Protein AF-A0A9W6WZL7-F1 (afdb_monomer)

Solvent-accessible surface area (backbone atoms only — not comparable to full-atom values): 8034 Å² total; per-residue (Å²): 129,72,62,63,59,56,49,44,52,50,50,48,60,62,75,31,76,84,60,50,79,84,74,52,77,65,63,68,63,52,53,52,48,52,53,48,37,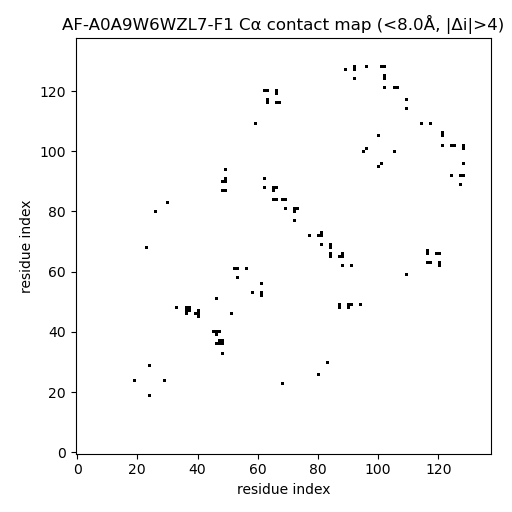54,57,44,22,78,76,40,80,87,46,44,68,54,61,62,47,48,74,79,37,57,66,67,59,47,47,35,64,46,46,51,48,55,64,57,41,66,74,65,73,44,65,68,58,47,55,53,41,56,51,52,48,54,50,48,49,47,52,41,48,78,73,64,57,45,65,70,59,50,51,54,62,46,61,75,66,75,51,84,59,48,59,58,46,54,52,56,44,44,54,51,51,52,61,53,52,64,65,72,74,116

pLDDT: mean 73.62, std 18.09, range [37.16, 96.5]

Radius of gyration: 15.79 Å; Cα contacts (8 Å, |Δi|>4): 66; chains: 1; bounding box: 36×43×39 Å

Structure (mmCIF, N/CA/C/O backbone):
data_AF-A0A9W6WZL7-F1
#
_entry.id   AF-A0A9W6WZL7-F1
#
loop_
_atom_site.group_PDB
_atom_site.id
_atom_site.type_symbol
_atom_site.label_atom_id
_atom_site.label_alt_id
_atom_site.label_comp_id
_atom_site.label_asym_id
_atom_site.label_entity_id
_atom_site.label_seq_id
_atom_site.pdbx_PDB_ins_code
_atom_site.Cartn_x
_atom_site.Cartn_y
_atom_site.Cartn_z
_atom_site.occupancy
_atom_site.B_iso_or_equiv
_atom_site.auth_seq_id
_atom_site.auth_comp_id
_atom_site.auth_asym_id
_atom_site.auth_atom_id
_atom_site.pdbx_PDB_model_num
ATOM 1 N N . MET A 1 1 ? -12.208 25.949 -11.627 1.00 38.72 1 MET A N 1
ATOM 2 C CA . MET A 1 1 ? -10.898 26.148 -10.957 1.00 38.72 1 MET A CA 1
ATOM 3 C C . MET A 1 1 ? -10.218 24.844 -10.502 1.00 38.72 1 MET A C 1
ATOM 5 O O . MET A 1 1 ? -9.005 24.849 -10.378 1.00 38.72 1 MET A O 1
ATOM 9 N N . PHE A 1 2 ? -10.941 23.725 -10.314 1.00 41.56 2 PHE A N 1
ATOM 10 C CA . PHE A 1 2 ? -10.378 22.428 -9.873 1.00 41.56 2 PHE A CA 1
ATOM 11 C C . PHE A 1 2 ? -9.701 21.577 -10.973 1.00 41.56 2 PHE A C 1
ATOM 13 O O . PHE A 1 2 ? -8.896 20.709 -10.652 1.00 41.56 2 PHE A O 1
ATOM 20 N N . SER A 1 3 ? -9.988 21.850 -12.254 1.00 46.31 3 SER A N 1
ATOM 21 C CA . SER A 1 3 ? -9.436 21.110 -13.407 1.00 46.31 3 SER A CA 1
ATOM 22 C C . SER A 1 3 ? -7.921 21.257 -13.512 1.00 46.31 3 SER A C 1
ATOM 24 O O . SER A 1 3 ? -7.210 20.272 -13.619 1.00 46.31 3 SER A O 1
ATOM 26 N N . ASN A 1 4 ? -7.400 22.477 -13.363 1.00 42.81 4 ASN A N 1
ATOM 27 C CA . ASN A 1 4 ? -6.011 22.779 -13.712 1.00 42.81 4 ASN A CA 1
ATOM 28 C C . ASN A 1 4 ? -4.974 22.108 -12.797 1.00 42.81 4 ASN A C 1
ATOM 30 O O . ASN A 1 4 ? -3.860 21.862 -13.239 1.00 42.81 4 ASN A O 1
ATOM 34 N N . PHE A 1 5 ? -5.311 21.800 -11.538 1.00 44.53 5 PHE A N 1
ATOM 35 C CA . PHE A 1 5 ? -4.383 21.141 -10.609 1.00 44.53 5 PHE A CA 1
ATOM 36 C C . PHE A 1 5 ? -4.354 19.624 -10.810 1.00 44.53 5 PHE A C 1
ATOM 38 O O . PHE A 1 5 ? -3.275 19.043 -10.881 1.00 44.53 5 PHE A O 1
ATOM 45 N N . LEU A 1 6 ? -5.520 18.990 -10.970 1.00 48.06 6 LEU A N 1
ATOM 46 C CA . LEU A 1 6 ? -5.591 17.569 -11.308 1.00 48.06 6 LEU A CA 1
ATOM 47 C C . LEU A 1 6 ? -5.076 17.314 -12.724 1.00 48.06 6 LEU A C 1
ATOM 49 O O . LEU A 1 6 ? -4.352 16.350 -12.904 1.00 48.06 6 LEU A O 1
ATOM 53 N N . ASP A 1 7 ? -5.343 18.200 -13.687 1.00 50.22 7 ASP A N 1
ATOM 54 C CA . ASP A 1 7 ? -4.749 18.156 -15.029 1.00 50.22 7 ASP A CA 1
ATOM 55 C C . ASP A 1 7 ? -3.249 18.443 -15.004 1.00 50.22 7 ASP A C 1
ATOM 57 O O . ASP A 1 7 ? -2.526 17.877 -15.816 1.00 50.22 7 ASP A O 1
ATOM 61 N N . SER A 1 8 ? -2.754 19.262 -14.068 1.00 48.00 8 SER A N 1
ATOM 62 C CA . SER A 1 8 ? -1.315 19.435 -13.848 1.00 48.00 8 SER A CA 1
ATOM 63 C C . SER A 1 8 ? -0.700 18.151 -13.299 1.00 48.00 8 SER A C 1
ATOM 65 O O . SER A 1 8 ? 0.253 17.658 -13.886 1.00 48.00 8 SER A O 1
ATOM 67 N N . ILE A 1 9 ? -1.298 17.514 -12.283 1.00 50.09 9 ILE A N 1
ATOM 68 C CA . ILE A 1 9 ? -0.859 16.194 -11.799 1.00 50.09 9 ILE A CA 1
ATOM 69 C C . ILE A 1 9 ? -0.968 15.145 -12.907 1.00 50.09 9 ILE A C 1
ATOM 71 O O . ILE A 1 9 ? -0.057 14.344 -13.060 1.00 50.09 9 ILE A O 1
ATOM 75 N N . ARG A 1 10 ? -2.025 15.153 -13.722 1.00 52.56 10 ARG A N 1
ATOM 76 C CA . ARG A 1 10 ? -2.227 14.207 -14.826 1.00 52.56 10 ARG A CA 1
ATOM 77 C C . ARG A 1 10 ? -1.225 14.419 -15.956 1.00 52.56 10 ARG A C 1
ATOM 79 O O . ARG A 1 10 ? -0.663 13.447 -16.442 1.00 52.56 10 ARG A O 1
ATOM 86 N N . ARG A 1 11 ? -0.960 15.668 -16.356 1.00 50.88 11 ARG A N 1
ATOM 87 C CA . ARG A 1 11 ? 0.074 16.030 -17.344 1.00 50.88 11 ARG A CA 1
ATOM 88 C C . ARG A 1 11 ? 1.466 15.691 -16.842 1.00 50.88 11 ARG A C 1
ATOM 90 O O . ARG A 1 11 ? 2.233 15.114 -17.594 1.00 50.88 11 ARG A O 1
ATOM 97 N N . VAL A 1 12 ? 1.745 15.986 -15.575 1.00 46.50 12 VAL A N 1
ATOM 98 C CA . VAL A 1 12 ? 2.989 15.627 -14.895 1.00 46.50 12 VAL A CA 1
ATOM 99 C C . VAL A 1 12 ? 3.117 14.098 -14.892 1.00 46.50 12 VAL A C 1
ATOM 101 O O . VAL A 1 12 ? 3.973 13.568 -15.573 1.00 46.50 12 VAL A O 1
ATOM 104 N N . THR A 1 13 ? 2.206 13.345 -14.283 1.00 45.59 13 THR A N 1
ATOM 105 C CA . THR A 1 13 ? 2.240 11.863 -14.254 1.00 45.59 13 THR A CA 1
ATOM 106 C C . THR A 1 13 ? 2.294 11.178 -15.629 1.00 45.59 13 THR A C 1
ATOM 108 O O . THR A 1 13 ? 2.876 10.101 -15.735 1.00 45.59 13 THR A O 1
ATOM 111 N N . SER A 1 14 ? 1.744 11.781 -16.690 1.00 44.00 14 SER A N 1
ATOM 112 C CA . SER A 1 14 ? 1.795 11.226 -18.054 1.00 44.00 14 SER A CA 1
ATOM 113 C C . SER A 1 14 ? 3.060 11.597 -18.831 1.00 44.00 14 SER A C 1
ATOM 115 O O . SER A 1 14 ? 3.618 10.717 -19.485 1.00 44.00 14 SER A O 1
ATOM 117 N N . SER A 1 15 ? 3.577 12.830 -18.730 1.00 39.72 15 SER A N 1
ATOM 118 C CA . SER A 1 15 ? 4.880 13.188 -19.323 1.00 39.72 15 SER A CA 1
ATOM 119 C C . SER A 1 15 ? 6.046 12.543 -18.584 1.00 39.72 15 SER A C 1
ATOM 121 O O . SER A 1 15 ? 7.158 12.468 -19.093 1.00 39.72 15 SER A O 1
ATOM 123 N N . LEU A 1 16 ? 5.787 12.073 -17.370 1.00 40.84 16 LEU A N 1
ATOM 124 C CA . LEU A 1 16 ? 6.818 11.672 -16.442 1.00 40.84 16 LEU A CA 1
ATOM 125 C C . LEU A 1 16 ? 6.841 10.200 -16.179 1.00 40.84 16 LEU A C 1
ATOM 127 O O . LEU A 1 16 ? 7.526 9.879 -15.230 1.00 40.84 16 LEU A O 1
ATOM 131 N N . LYS A 1 17 ? 6.178 9.385 -17.021 1.00 49.41 17 LYS A N 1
ATOM 132 C CA . LYS A 1 17 ? 6.203 7.911 -17.107 1.00 49.41 17 LYS A CA 1
ATOM 133 C C . LYS A 1 17 ? 7.534 7.321 -17.632 1.00 49.41 17 LYS A C 1
ATOM 135 O O . LYS A 1 17 ? 7.676 6.105 -17.587 1.00 49.41 17 LYS A O 1
ATOM 140 N N . GLY A 1 18 ? 8.522 8.177 -17.990 1.00 42.31 18 GLY A N 1
ATOM 141 C CA . GLY A 1 18 ? 9.984 7.875 -18.000 1.00 42.31 18 GLY A CA 1
ATOM 142 C C . GLY A 1 18 ? 10.903 8.367 -16.825 1.00 42.31 18 GLY A C 1
ATOM 143 O O . GLY A 1 18 ? 11.891 7.703 -16.531 1.00 42.31 18 GLY A O 1
ATOM 144 N N . GLU A 1 19 ? 10.604 9.464 -16.101 1.00 37.16 19 GLU A N 1
ATOM 145 C CA . GLU A 1 19 ? 11.602 10.151 -15.248 1.00 37.16 19 GLU A CA 1
ATOM 146 C C . GLU A 1 19 ? 11.338 10.227 -13.716 1.00 37.16 19 GLU A C 1
ATOM 148 O O . GLU A 1 19 ? 12.267 10.546 -12.970 1.00 37.16 19 GLU A O 1
ATOM 153 N N . TRP A 1 20 ? 10.120 9.966 -13.200 1.00 43.25 20 TRP A N 1
ATOM 154 C CA . TRP A 1 20 ? 9.755 10.331 -11.803 1.00 43.25 20 TRP A CA 1
ATOM 155 C C . TRP A 1 20 ? 9.779 9.197 -10.759 1.00 43.25 20 TRP A C 1
ATO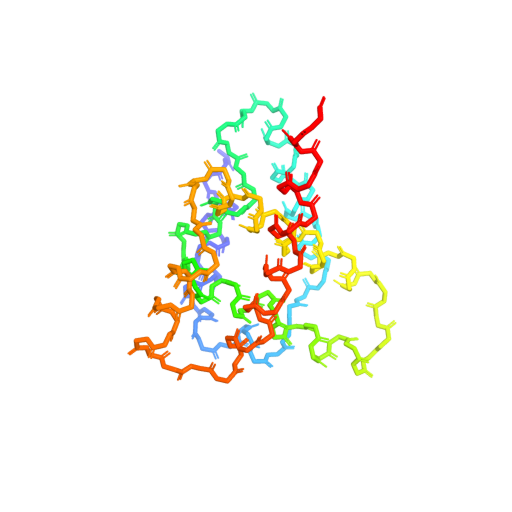M 157 O O . TRP A 1 20 ? 9.899 9.501 -9.573 1.00 43.25 20 TRP A O 1
ATOM 167 N N . TRP A 1 21 ? 9.749 7.910 -11.133 1.00 45.88 21 TRP A N 1
ATOM 168 C CA . TRP A 1 21 ? 10.015 6.797 -10.180 1.00 45.88 21 TRP A CA 1
ATOM 169 C C . TRP A 1 21 ? 11.505 6.497 -10.035 1.00 45.88 21 TRP A C 1
ATOM 171 O O . TRP A 1 21 ? 11.921 5.991 -8.994 1.00 45.88 21 TRP A O 1
ATOM 181 N N . GLU A 1 22 ? 12.330 6.822 -11.034 1.00 42.25 22 GLU A N 1
ATOM 182 C CA . GLU A 1 22 ? 13.767 6.542 -10.963 1.00 42.25 22 GLU A CA 1
ATOM 183 C C . GLU A 1 22 ? 14.484 7.446 -9.955 1.00 42.25 22 GLU A C 1
ATOM 185 O O . GLU A 1 22 ? 15.340 6.964 -9.207 1.00 42.25 22 GLU A O 1
ATOM 190 N N . ARG A 1 23 ? 14.080 8.725 -9.879 1.00 46.44 23 ARG A N 1
ATOM 191 C CA . ARG A 1 23 ? 14.706 9.759 -9.033 1.00 46.44 23 ARG A CA 1
ATOM 192 C C . ARG A 1 23 ? 14.202 9.821 -7.586 1.00 46.44 23 ARG A C 1
ATOM 194 O O . ARG A 1 23 ? 14.781 10.551 -6.790 1.00 46.44 23 ARG A O 1
ATOM 201 N N . GLY A 1 24 ? 13.188 9.033 -7.229 1.00 49.62 24 GLY A N 1
ATOM 202 C CA . GLY A 1 24 ? 12.614 9.030 -5.883 1.00 49.62 24 GLY A CA 1
ATOM 203 C C . GLY A 1 24 ? 11.580 10.140 -5.678 1.00 49.62 24 GLY A C 1
ATOM 204 O O . GLY A 1 24 ? 11.735 11.272 -6.129 1.00 49.62 24 GLY A O 1
ATOM 205 N N . PHE A 1 25 ? 10.480 9.781 -5.016 1.00 54.97 25 PHE A N 1
ATOM 206 C CA . PHE A 1 25 ? 9.335 10.652 -4.758 1.00 54.97 25 PHE A CA 1
ATOM 207 C C . PHE A 1 25 ? 9.752 11.985 -4.102 1.00 54.97 25 PHE A C 1
ATOM 209 O O . PHE A 1 25 ? 10.331 11.957 -3.016 1.00 54.97 25 PHE A O 1
ATOM 216 N N . PRO A 1 26 ? 9.404 13.162 -4.661 1.00 51.66 26 PRO A N 1
ATOM 217 C CA . PRO A 1 26 ? 9.584 14.426 -3.956 1.00 51.66 26 PRO A CA 1
ATOM 218 C C . PRO A 1 26 ? 8.596 14.515 -2.782 1.00 51.66 26 PRO A C 1
ATOM 220 O O . PRO A 1 26 ? 7.381 14.680 -2.935 1.00 51.66 26 PRO A O 1
ATOM 223 N N . THR A 1 27 ? 9.153 14.403 -1.583 1.00 60.00 27 THR A N 1
ATOM 224 C CA . THR A 1 27 ? 8.474 14.245 -0.291 1.00 60.00 27 THR A CA 1
ATOM 225 C C . THR A 1 27 ? 7.484 15.365 0.089 1.00 60.00 27 THR A C 1
ATOM 227 O O . THR A 1 27 ? 6.435 15.039 0.664 1.00 60.00 27 THR A O 1
ATOM 230 N N . PRO A 1 28 ? 7.674 16.657 -0.270 1.00 61.94 28 PRO A N 1
ATOM 231 C CA . PRO A 1 28 ? 6.744 17.718 0.141 1.00 61.94 28 PRO A CA 1
ATOM 232 C C . PRO A 1 28 ? 5.447 17.750 -0.680 1.00 61.94 28 PRO A C 1
ATOM 234 O O . PRO A 1 28 ? 4.362 17.981 -0.137 1.00 61.94 28 PRO A O 1
ATOM 237 N N . ALA A 1 29 ? 5.540 17.489 -1.988 1.00 63.16 29 ALA A N 1
ATOM 238 C CA . ALA A 1 29 ? 4.385 17.482 -2.883 1.00 63.16 29 ALA A CA 1
ATOM 239 C C . ALA A 1 29 ? 3.455 16.303 -2.565 1.00 63.16 29 ALA A C 1
ATOM 241 O O . ALA A 1 29 ? 2.242 16.486 -2.445 1.00 63.16 29 ALA A O 1
ATOM 242 N N . LEU A 1 30 ? 4.035 15.120 -2.329 1.00 65.56 30 LEU A N 1
ATOM 243 C CA . LEU A 1 30 ? 3.292 13.928 -1.925 1.00 65.56 30 LEU A CA 1
ATOM 244 C C . LEU A 1 30 ? 2.580 14.137 -0.584 1.00 65.56 30 LEU A C 1
ATOM 246 O O . LEU A 1 30 ? 1.386 13.871 -0.471 1.00 65.56 30 LEU A O 1
ATOM 250 N N . THR A 1 31 ? 3.281 14.677 0.415 1.00 67.81 31 THR A N 1
ATOM 251 C CA . THR A 1 31 ? 2.695 14.959 1.736 1.00 67.81 31 THR A CA 1
ATOM 252 C C . THR A 1 31 ? 1.525 15.939 1.633 1.00 67.81 31 THR A C 1
ATOM 254 O O . THR A 1 31 ? 0.470 15.734 2.241 1.00 67.81 31 THR A O 1
ATOM 257 N N . THR A 1 32 ? 1.675 16.983 0.816 1.00 71.38 32 THR A N 1
ATOM 258 C CA . THR A 1 32 ? 0.613 17.967 0.563 1.00 71.38 32 THR A CA 1
ATOM 259 C C . THR A 1 32 ? -0.594 17.324 -0.119 1.00 71.38 32 THR A C 1
ATOM 261 O O . THR A 1 32 ? -1.732 17.546 0.302 1.00 71.38 32 THR A O 1
ATOM 264 N N . TRP A 1 33 ? -0.365 16.481 -1.126 1.00 71.06 33 TRP A N 1
ATOM 265 C CA . TRP A 1 33 ? -1.425 15.761 -1.826 1.00 71.06 33 TRP A CA 1
ATOM 266 C C . TRP A 1 33 ? -2.153 14.758 -0.913 1.00 71.06 33 TRP A C 1
ATOM 268 O O . TRP A 1 33 ? -3.382 14.761 -0.875 1.00 71.06 33 TRP A O 1
ATOM 278 N N . ILE A 1 34 ? -1.438 13.990 -0.082 1.00 71.00 34 ILE A N 1
ATOM 279 C CA . ILE A 1 34 ? -2.052 13.092 0.916 1.00 71.00 34 ILE A CA 1
ATOM 280 C C . ILE A 1 34 ? -2.904 13.888 1.905 1.00 71.00 34 ILE A C 1
ATOM 282 O O . ILE A 1 34 ? -4.027 13.484 2.214 1.00 71.00 34 ILE A O 1
ATOM 286 N N . SER A 1 35 ? -2.407 15.030 2.388 1.00 74.81 35 SER A N 1
ATOM 287 C CA . SER A 1 35 ? -3.166 15.926 3.271 1.00 74.81 35 SER A CA 1
ATOM 288 C C . SER A 1 35 ? -4.449 16.422 2.599 1.00 74.81 35 SER A C 1
ATOM 290 O O . SER A 1 35 ? -5.517 1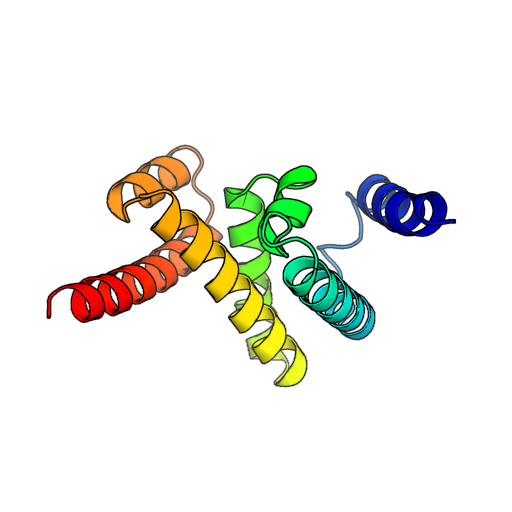6.422 3.216 1.00 74.81 35 SER A O 1
ATOM 292 N N . TYR A 1 36 ? -4.375 16.780 1.315 1.00 73.69 36 TYR A N 1
ATOM 293 C CA . TYR A 1 36 ? -5.538 17.166 0.522 1.00 73.69 36 TYR A CA 1
ATOM 294 C C . TYR A 1 36 ? -6.551 16.024 0.381 1.00 73.69 36 TYR A C 1
ATOM 296 O O . TYR A 1 36 ? -7.710 16.204 0.756 1.00 73.69 36 TYR A O 1
ATOM 304 N N . VAL A 1 37 ? -6.137 14.843 -0.086 1.00 67.12 37 VAL A N 1
ATOM 305 C CA . VAL A 1 37 ? -7.060 13.714 -0.283 1.00 67.12 37 VAL A CA 1
ATOM 306 C C . VAL A 1 37 ? -7.620 13.215 1.052 1.00 67.12 37 VAL A C 1
ATOM 308 O O . VAL A 1 37 ? -8.789 12.857 1.132 1.00 67.12 37 VAL A O 1
ATOM 311 N N . THR A 1 38 ? -6.857 13.298 2.144 1.00 74.19 38 THR A N 1
ATOM 312 C CA . THR A 1 38 ? -7.365 13.010 3.498 1.00 74.19 38 THR A CA 1
ATOM 313 C C . THR A 1 38 ? -8.468 13.987 3.906 1.00 74.19 38 THR A C 1
ATOM 315 O O . THR A 1 38 ? -9.475 13.582 4.486 1.00 74.19 38 THR A O 1
ATOM 318 N N . LYS A 1 39 ? -8.314 15.283 3.602 1.00 76.94 39 LYS A N 1
ATOM 319 C CA . LYS A 1 39 ? -9.375 16.280 3.823 1.00 76.94 39 LYS A CA 1
ATOM 320 C C . LYS A 1 39 ? -10.582 16.035 2.916 1.00 76.94 39 LYS A C 1
ATOM 322 O O . LYS A 1 39 ? -11.702 16.282 3.352 1.00 76.94 39 LYS A O 1
ATOM 327 N N . LEU A 1 40 ? -10.360 15.571 1.688 1.00 72.94 40 LEU A N 1
ATOM 328 C CA . LEU A 1 40 ? -11.423 15.249 0.741 1.00 72.94 40 LEU A CA 1
ATOM 329 C C . LEU A 1 40 ? -12.222 14.020 1.187 1.00 72.94 40 LEU A C 1
ATOM 331 O O . LEU A 1 40 ? -13.442 14.095 1.206 1.00 72.94 40 LEU A O 1
ATOM 335 N N . ASN A 1 41 ? -11.557 12.963 1.658 1.00 75.31 41 ASN A N 1
ATOM 336 C CA . ASN A 1 41 ? -12.193 11.759 2.206 1.00 75.31 41 ASN A CA 1
ATOM 337 C C . ASN A 1 41 ? -13.157 12.099 3.361 1.00 75.31 41 ASN A C 1
ATOM 339 O O . ASN A 1 41 ? -14.287 11.629 3.405 1.00 75.31 41 ASN A O 1
ATOM 343 N N . LYS A 1 42 ? -12.775 13.031 4.249 1.00 77.62 42 LYS A N 1
ATOM 344 C CA . LYS A 1 42 ? -13.673 13.518 5.318 1.00 77.62 42 LYS A CA 1
ATOM 345 C C . LYS A 1 42 ? -14.971 14.151 4.799 1.00 77.62 42 LYS A C 1
ATOM 347 O O . LYS A 1 42 ? -15.934 14.232 5.553 1.00 77.62 42 LYS A O 1
ATOM 352 N N . LYS A 1 43 ? -14.976 14.663 3.566 1.00 77.00 43 LYS A N 1
ATOM 353 C CA . LYS A 1 43 ? -16.144 15.281 2.923 1.00 77.00 43 LYS A CA 1
ATOM 354 C C . LYS A 1 43 ? -16.910 14.297 2.042 1.00 77.00 43 LYS A C 1
ATOM 356 O O . LYS A 1 43 ? -18.129 14.378 1.980 1.00 77.00 43 LYS A O 1
ATOM 361 N N . ASP A 1 44 ? -16.198 13.400 1.370 1.00 73.50 44 ASP A N 1
ATOM 362 C CA . ASP A 1 44 ? -16.757 12.325 0.559 1.00 73.50 44 ASP A CA 1
ATOM 363 C C . ASP A 1 44 ? -16.042 11.007 0.901 1.00 73.50 44 ASP A C 1
ATOM 365 O O . ASP A 1 44 ? -14.945 10.758 0.390 1.00 73.50 44 ASP A O 1
ATOM 369 N N . PRO A 1 45 ? -16.657 10.150 1.737 1.00 74.19 45 PRO A N 1
ATOM 370 C CA . PRO A 1 45 ? -16.060 8.887 2.172 1.00 74.19 45 PRO A CA 1
ATOM 371 C C . PRO A 1 45 ? -15.731 7.914 1.034 1.00 74.19 45 PRO A C 1
ATOM 373 O O . PRO A 1 45 ? -14.998 6.950 1.241 1.00 74.19 45 PRO A O 1
ATOM 376 N N . ARG A 1 46 ? -16.272 8.143 -0.171 1.00 71.25 46 ARG A N 1
ATOM 377 C CA . ARG A 1 46 ? -16.012 7.313 -1.356 1.00 71.25 46 ARG A CA 1
ATOM 378 C C . ARG A 1 46 ? -14.639 7.585 -1.967 1.00 71.25 46 ARG A C 1
ATOM 380 O O . ARG A 1 46 ? -14.153 6.768 -2.743 1.00 71.25 46 ARG A O 1
ATOM 387 N N . VAL A 1 47 ? -14.019 8.722 -1.647 1.00 70.12 47 VAL A N 1
ATOM 388 C CA . VAL A 1 47 ? -12.715 9.110 -2.189 1.00 70.12 47 VAL A CA 1
ATOM 389 C C . VAL A 1 47 ? -11.622 8.733 -1.199 1.00 70.12 47 VAL A C 1
ATOM 391 O O . VAL A 1 47 ? -11.487 9.338 -0.135 1.00 70.12 47 VAL A O 1
ATOM 394 N N . THR A 1 48 ? -10.792 7.758 -1.563 1.00 81.69 48 THR A N 1
ATOM 395 C CA . THR A 1 48 ? -9.612 7.378 -0.780 1.00 81.69 48 THR A CA 1
ATOM 396 C C . THR A 1 48 ? -8.324 7.753 -1.505 1.00 81.69 48 THR A C 1
ATOM 398 O O . THR A 1 48 ? -8.277 7.873 -2.727 1.00 81.69 48 THR A O 1
ATOM 401 N N . VAL A 1 49 ? -7.249 7.931 -0.733 1.00 81.31 49 VAL A N 1
ATOM 402 C CA . VAL A 1 49 ? -5.903 8.187 -1.272 1.00 81.31 49 VAL A CA 1
ATOM 403 C C . VAL A 1 49 ? -5.503 7.087 -2.257 1.00 81.31 49 VAL A C 1
ATOM 405 O O . VAL A 1 49 ? -4.989 7.382 -3.328 1.00 81.31 49 VAL A O 1
ATOM 408 N N . ILE A 1 50 ? -5.785 5.831 -1.913 1.00 85.31 50 ILE A N 1
ATOM 409 C CA . ILE A 1 50 ? -5.431 4.676 -2.735 1.00 85.31 50 ILE A CA 1
ATOM 410 C C . ILE A 1 50 ? -6.305 4.588 -3.979 1.00 85.31 50 ILE A C 1
ATOM 412 O O . ILE A 1 50 ? -5.761 4.492 -5.071 1.00 85.31 50 ILE A O 1
ATOM 416 N N . SER A 1 51 ? -7.627 4.727 -3.848 1.00 83.12 51 SER A N 1
ATOM 417 C CA . SER A 1 51 ? -8.528 4.658 -5.003 1.00 83.12 51 SER A CA 1
ATOM 418 C C . SER A 1 51 ? -8.186 5.704 -6.063 1.00 83.12 51 SER A C 1
ATOM 420 O O . SER A 1 51 ? -8.264 5.411 -7.247 1.00 83.12 51 SER A O 1
ATOM 422 N N . GLU A 1 52 ? -7.760 6.911 -5.673 1.00 81.19 52 GLU A N 1
ATOM 423 C CA . GLU A 1 52 ? -7.327 7.935 -6.635 1.00 81.19 52 GLU A CA 1
ATOM 424 C C . GLU A 1 52 ? -5.998 7.593 -7.329 1.00 81.19 52 GLU A C 1
ATOM 426 O O . GLU A 1 52 ? -5.832 7.903 -8.509 1.00 81.19 52 GLU A O 1
ATOM 431 N N . LEU A 1 53 ? -5.065 6.923 -6.642 1.00 79.00 53 LEU A N 1
ATOM 432 C CA . LEU A 1 53 ? -3.818 6.436 -7.252 1.00 79.00 53 LEU A CA 1
ATOM 433 C C . LEU A 1 53 ? -4.076 5.248 -8.184 1.00 79.00 53 LEU A C 1
ATOM 435 O O . LEU A 1 53 ? -3.491 5.172 -9.264 1.00 79.00 53 LEU A O 1
ATOM 439 N N . GLU A 1 54 ? -4.999 4.362 -7.820 1.00 84.06 54 GLU A N 1
ATOM 440 C CA . GLU A 1 54 ? -5.372 3.202 -8.634 1.00 84.06 54 GLU A CA 1
ATOM 441 C C . GLU A 1 54 ? -6.101 3.584 -9.934 1.00 84.06 54 GLU A C 1
ATOM 443 O O . GLU A 1 54 ? -6.153 2.806 -10.884 1.00 84.06 54 GLU A O 1
ATOM 448 N N . ARG A 1 55 ? -6.608 4.822 -10.046 1.00 81.06 55 ARG A N 1
ATOM 449 C CA . ARG A 1 55 ? -7.135 5.355 -11.318 1.00 81.06 55 ARG A CA 1
ATOM 450 C C . ARG A 1 55 ? -6.058 5.590 -12.374 1.00 81.06 55 ARG A C 1
ATOM 452 O O . ARG A 1 55 ? -6.402 5.787 -13.541 1.00 81.06 55 ARG A O 1
ATOM 459 N N . ILE A 1 56 ? -4.791 5.672 -11.972 1.00 74.06 56 ILE A N 1
ATOM 460 C CA . ILE A 1 56 ? -3.671 6.031 -12.854 1.00 74.06 56 ILE A CA 1
ATOM 461 C C . ILE A 1 56 ? -2.564 4.971 -12.896 1.00 74.06 56 ILE A C 1
ATOM 463 O O . ILE A 1 56 ? -1.799 4.945 -13.860 1.00 74.06 56 ILE A O 1
ATOM 467 N N . ILE A 1 57 ? -2.485 4.094 -11.895 1.00 77.88 57 ILE A N 1
ATOM 468 C CA . ILE A 1 57 ? -1.529 2.986 -11.795 1.00 77.88 57 ILE A CA 1
ATOM 469 C C . ILE A 1 57 ? -2.289 1.714 -11.397 1.00 77.88 57 ILE A C 1
ATOM 471 O O . ILE A 1 57 ? -3.210 1.775 -10.596 1.00 77.88 57 ILE A O 1
ATOM 475 N N . ASP A 1 58 ? -1.895 0.557 -11.936 1.00 88.44 58 ASP A N 1
ATOM 476 C CA . ASP A 1 58 ? -2.456 -0.733 -11.514 1.00 88.44 58 ASP A CA 1
ATOM 477 C C . ASP A 1 58 ? -2.210 -0.994 -10.018 1.00 88.44 58 ASP A C 1
ATOM 479 O O . ASP A 1 58 ? -1.123 -0.731 -9.517 1.00 88.44 58 ASP A O 1
ATOM 483 N N . SER A 1 59 ? -3.189 -1.567 -9.316 1.00 90.31 59 SER A N 1
ATOM 484 C CA . SER A 1 59 ? -3.130 -1.827 -7.869 1.00 90.31 59 SER A CA 1
ATOM 485 C C . SER A 1 59 ? -1.878 -2.602 -7.420 1.00 90.31 59 SER A C 1
ATOM 487 O O . SER A 1 59 ? -1.272 -2.274 -6.396 1.00 90.31 59 SER A O 1
ATOM 489 N N . LEU A 1 60 ? -1.439 -3.610 -8.188 1.00 91.00 60 LEU A N 1
ATOM 490 C CA . LEU A 1 60 ? -0.243 -4.388 -7.846 1.00 91.00 60 LEU A CA 1
ATOM 491 C C . LEU A 1 60 ? 1.024 -3.568 -8.079 1.00 91.00 60 LEU A C 1
ATOM 493 O O . LEU A 1 60 ? 1.922 -3.575 -7.238 1.00 91.00 60 LEU A O 1
ATOM 497 N N . GLU A 1 61 ? 1.082 -2.817 -9.179 1.00 86.06 61 GLU A N 1
ATOM 498 C CA . GLU A 1 61 ? 2.207 -1.914 -9.424 1.00 86.06 61 GLU A CA 1
ATOM 499 C C . GLU A 1 61 ? 2.257 -0.785 -8.392 1.00 86.06 61 GLU A C 1
ATOM 501 O O . GLU A 1 61 ? 3.335 -0.473 -7.899 1.00 86.06 61 GLU A O 1
ATOM 506 N N . LEU A 1 62 ? 1.116 -0.235 -7.971 1.00 85.00 62 LEU A N 1
ATOM 507 C CA . LEU A 1 62 ? 1.051 0.745 -6.891 1.00 85.00 62 LEU A CA 1
ATOM 508 C C . LEU A 1 62 ? 1.649 0.171 -5.606 1.00 85.00 62 LEU A C 1
ATOM 510 O O . LEU A 1 62 ? 2.496 0.807 -4.985 1.00 85.00 62 LEU A O 1
ATOM 514 N N . ALA A 1 63 ? 1.276 -1.052 -5.233 1.00 89.25 63 ALA A N 1
ATOM 515 C CA . ALA A 1 63 ? 1.813 -1.692 -4.041 1.00 89.25 63 ALA A CA 1
ATOM 516 C C . ALA A 1 63 ? 3.322 -1.965 -4.137 1.00 89.25 63 ALA A C 1
ATOM 518 O O . ALA A 1 63 ? 4.048 -1.722 -3.170 1.00 89.25 63 ALA A O 1
ATOM 519 N N . ARG A 1 64 ? 3.825 -2.380 -5.307 1.00 85.62 64 ARG A N 1
ATOM 520 C CA . ARG A 1 64 ? 5.271 -2.504 -5.568 1.00 85.62 64 ARG A CA 1
ATOM 521 C C . ARG A 1 64 ? 5.979 -1.161 -5.441 1.00 85.62 64 ARG A C 1
ATOM 523 O O . ARG A 1 64 ? 7.060 -1.091 -4.863 1.00 85.62 64 ARG A O 1
ATOM 530 N N . GLN A 1 65 ? 5.366 -0.097 -5.950 1.00 76.81 65 GLN A N 1
ATOM 531 C CA . GLN A 1 65 ? 5.889 1.268 -5.906 1.00 76.81 65 GLN A CA 1
ATOM 532 C C . GLN A 1 65 ? 5.751 1.923 -4.531 1.00 76.81 65 GLN A C 1
ATOM 534 O O . GLN A 1 65 ? 6.459 2.883 -4.270 1.00 76.81 65 GLN A O 1
ATOM 539 N N . ILE A 1 66 ? 4.884 1.429 -3.644 1.00 78.00 66 ILE A N 1
ATOM 540 C CA . ILE A 1 66 ? 4.837 1.824 -2.228 1.00 78.00 66 ILE A CA 1
ATOM 541 C C . ILE A 1 66 ? 5.869 1.017 -1.424 1.00 78.00 66 ILE A C 1
ATOM 543 O O . ILE A 1 66 ? 6.552 1.573 -0.565 1.00 78.00 66 ILE A O 1
ATOM 547 N N . GLY A 1 67 ? 6.048 -0.271 -1.738 1.00 68.62 67 GLY A N 1
ATOM 548 C CA . GLY A 1 67 ? 7.022 -1.148 -1.081 1.00 68.62 67 GLY A CA 1
ATOM 549 C C . GLY A 1 67 ? 8.484 -0.853 -1.448 1.00 68.62 67 GLY A C 1
ATOM 550 O O . GLY A 1 67 ? 9.358 -0.901 -0.584 1.00 68.62 67 GLY A O 1
ATOM 551 N N . ALA A 1 68 ? 8.775 -0.496 -2.703 1.00 64.50 68 ALA A N 1
ATOM 552 C CA . ALA A 1 68 ? 10.131 -0.192 -3.180 1.00 64.50 68 ALA A CA 1
ATOM 553 C C . ALA A 1 68 ? 10.785 1.047 -2.515 1.00 64.50 68 ALA A C 1
ATOM 555 O O . ALA A 1 68 ? 11.970 0.974 -2.170 1.00 64.50 68 ALA A O 1
ATOM 556 N N . PRO A 1 69 ? 10.063 2.154 -2.237 1.00 59.66 69 PRO A N 1
ATOM 557 C CA . PRO A 1 69 ? 10.542 3.257 -1.416 1.00 59.66 69 PRO A CA 1
ATOM 558 C C . PRO A 1 69 ? 11.021 2.836 -0.033 1.00 59.66 69 PRO A C 1
ATOM 560 O O . PRO A 1 69 ? 11.927 3.482 0.470 1.00 59.66 69 PRO A O 1
ATOM 563 N N . MET A 1 70 ? 10.501 1.762 0.581 1.00 53.88 70 MET A N 1
ATOM 564 C CA . MET A 1 70 ? 11.007 1.306 1.885 1.00 53.88 70 MET A CA 1
ATOM 565 C C . MET A 1 70 ? 12.453 0.813 1.808 1.00 53.88 70 MET A C 1
ATOM 567 O O . MET A 1 70 ? 13.181 0.977 2.780 1.00 53.88 70 MET A O 1
ATOM 571 N N . VAL A 1 71 ? 12.897 0.259 0.675 1.00 49.75 71 VAL A N 1
ATOM 572 C CA . VAL A 1 71 ? 14.295 -0.173 0.506 1.00 49.75 71 VAL A CA 1
ATOM 573 C C . VAL A 1 71 ? 15.217 1.036 0.337 1.00 49.75 71 VAL A C 1
ATOM 575 O O . VAL A 1 71 ? 16.275 1.080 0.952 1.00 49.75 71 VAL A O 1
ATOM 578 N N . ARG A 1 72 ? 14.805 2.058 -0.428 1.00 51.19 72 ARG A N 1
ATOM 579 C CA . ARG A 1 72 ? 15.596 3.290 -0.623 1.00 51.19 72 ARG A CA 1
ATOM 580 C C . ARG A 1 72 ? 15.540 4.247 0.578 1.00 51.19 72 ARG A C 1
ATOM 582 O O . ARG A 1 72 ? 16.573 4.734 1.009 1.00 51.19 72 ARG A O 1
ATOM 589 N N . ALA A 1 73 ? 14.376 4.467 1.183 1.00 53.34 73 ALA A N 1
ATOM 590 C CA . ALA A 1 73 ? 14.222 5.324 2.362 1.00 53.34 73 ALA A CA 1
ATOM 591 C C . ALA A 1 73 ? 14.854 4.716 3.629 1.00 53.34 73 ALA A C 1
ATOM 593 O O . ALA A 1 73 ? 15.305 5.460 4.500 1.00 53.34 73 ALA A O 1
ATOM 594 N N . ALA A 1 74 ? 14.935 3.380 3.737 1.00 45.84 74 ALA A N 1
ATOM 595 C CA . ALA A 1 74 ? 15.701 2.722 4.800 1.00 45.84 74 ALA A CA 1
ATOM 596 C C . ALA A 1 74 ? 17.215 2.961 4.680 1.00 45.84 74 ALA A C 1
ATOM 598 O O . ALA A 1 74 ? 17.905 2.911 5.698 1.00 45.84 74 ALA A O 1
ATOM 599 N N . LEU A 1 75 ? 17.720 3.258 3.478 1.00 50.38 75 LEU A N 1
ATOM 600 C CA . LEU A 1 75 ? 19.127 3.602 3.267 1.00 50.38 75 LEU A CA 1
ATOM 601 C C . LEU A 1 75 ? 19.443 5.050 3.696 1.00 50.38 75 LEU A C 1
ATOM 603 O O . LEU A 1 75 ? 20.548 5.290 4.173 1.00 50.38 75 LEU A O 1
ATOM 607 N N . ASP A 1 76 ? 18.467 5.971 3.666 1.00 55.44 76 ASP A N 1
ATOM 608 C CA . ASP A 1 76 ? 18.701 7.415 3.889 1.00 55.44 76 ASP A CA 1
ATOM 609 C C . ASP A 1 76 ? 18.176 8.000 5.222 1.00 55.44 76 ASP A C 1
ATOM 611 O O . ASP A 1 76 ? 18.201 9.213 5.423 1.00 55.44 76 ASP A O 1
ATOM 615 N N . LYS A 1 77 ? 17.729 7.181 6.186 1.00 57.91 77 LYS A N 1
ATOM 616 C CA . LYS A 1 77 ? 17.252 7.627 7.527 1.00 57.91 77 LYS A CA 1
ATOM 617 C C . LYS A 1 77 ? 16.142 8.707 7.520 1.00 57.91 77 LYS A C 1
ATOM 619 O O . LYS A 1 77 ? 15.856 9.291 8.569 1.00 57.91 77 LYS A O 1
ATOM 624 N N . ASP A 1 78 ? 15.466 8.956 6.398 1.00 67.50 78 ASP A N 1
ATOM 625 C CA . ASP A 1 78 ? 14.386 9.946 6.318 1.00 67.50 78 ASP A CA 1
ATOM 626 C C . ASP A 1 78 ? 13.098 9.430 6.986 1.00 67.50 78 ASP A C 1
ATOM 628 O O . ASP A 1 78 ? 12.279 8.697 6.420 1.00 67.50 78 ASP A O 1
ATOM 632 N N . THR A 1 79 ? 12.912 9.851 8.235 1.00 69.25 79 THR A N 1
ATOM 633 C CA . THR A 1 79 ? 11.763 9.471 9.065 1.00 69.25 79 THR A CA 1
ATOM 634 C C . THR A 1 79 ? 10.427 10.041 8.580 1.00 69.25 79 THR A C 1
ATOM 636 O O . THR A 1 79 ? 9.382 9.451 8.871 1.00 69.25 79 THR A O 1
ATOM 639 N N . GLY A 1 80 ? 10.428 11.162 7.851 1.00 68.31 80 GLY A N 1
ATOM 640 C CA . GLY A 1 80 ? 9.211 11.775 7.316 1.00 68.31 80 GLY A CA 1
ATOM 641 C C . GLY A 1 80 ? 8.656 10.955 6.159 1.00 68.31 80 GLY A C 1
ATOM 642 O O . GLY A 1 80 ? 7.482 10.574 6.163 1.00 68.31 80 GLY A O 1
ATOM 643 N N . THR A 1 81 ? 9.537 10.594 5.228 1.00 67.69 81 THR A N 1
ATOM 644 C CA . THR A 1 81 ? 9.208 9.728 4.089 1.00 67.69 81 THR A CA 1
ATOM 645 C C . THR A 1 81 ? 8.729 8.363 4.537 1.00 67.69 81 THR A C 1
ATOM 647 O O . THR A 1 81 ? 7.695 7.894 4.062 1.00 67.69 81 THR A O 1
ATOM 650 N N . LYS A 1 82 ? 9.413 7.759 5.515 1.00 73.31 82 LYS A N 1
ATOM 651 C CA . LYS A 1 82 ? 9.003 6.467 6.071 1.00 73.31 82 LYS A CA 1
ATOM 652 C C . LYS A 1 82 ? 7.558 6.491 6.578 1.00 73.31 82 LYS A C 1
ATOM 654 O O . LYS A 1 82 ? 6.765 5.648 6.185 1.00 73.31 82 LYS A O 1
ATOM 659 N N . LYS A 1 83 ? 7.181 7.498 7.375 1.00 74.81 83 LYS A N 1
ATOM 660 C CA . LYS A 1 83 ? 5.811 7.620 7.912 1.00 74.81 83 LYS A CA 1
ATOM 661 C C . LYS A 1 83 ? 4.753 7.732 6.816 1.00 74.81 83 LYS A C 1
ATOM 663 O O . LYS A 1 83 ? 3.663 7.182 6.954 1.00 74.81 83 LYS A O 1
ATOM 668 N N . VAL A 1 84 ? 5.056 8.471 5.751 1.00 73.50 84 VAL A N 1
ATOM 669 C CA . VAL A 1 84 ? 4.146 8.632 4.614 1.00 73.50 84 VAL A CA 1
ATOM 670 C C . VAL A 1 84 ? 3.969 7.309 3.871 1.00 73.50 84 VAL A C 1
ATOM 672 O O . VAL A 1 84 ? 2.834 6.913 3.603 1.00 73.50 84 VAL A O 1
ATOM 675 N N . VAL A 1 85 ? 5.068 6.611 3.589 1.00 76.06 85 VAL A N 1
ATOM 676 C CA . VAL A 1 85 ? 5.057 5.307 2.914 1.00 76.06 85 VAL A CA 1
ATOM 677 C C . VAL A 1 85 ? 4.310 4.267 3.746 1.00 76.06 85 VAL A C 1
ATOM 679 O O . VAL A 1 85 ? 3.384 3.645 3.231 1.00 76.06 85 VAL A O 1
ATOM 682 N N . ASP A 1 86 ? 4.621 4.158 5.041 1.00 79.69 86 ASP A N 1
ATOM 683 C CA . ASP A 1 86 ? 3.935 3.249 5.966 1.00 79.69 86 ASP A CA 1
ATOM 684 C C . ASP A 1 86 ? 2.423 3.526 5.965 1.00 79.69 86 ASP A C 1
ATOM 686 O O . ASP A 1 86 ? 1.600 2.611 5.902 1.00 79.69 86 ASP A O 1
ATOM 690 N N . ARG A 1 87 ? 2.024 4.806 5.971 1.00 80.81 87 ARG A N 1
ATOM 691 C CA . ARG A 1 87 ? 0.608 5.182 5.927 1.00 80.81 87 ARG A CA 1
ATOM 692 C C . ARG A 1 87 ? -0.063 4.763 4.621 1.00 80.81 87 ARG A C 1
ATOM 694 O O . ARG A 1 87 ? -1.188 4.269 4.670 1.00 80.81 87 ARG A O 1
ATOM 701 N N . LEU A 1 88 ? 0.584 4.977 3.478 1.00 82.81 88 LEU A N 1
ATOM 702 C CA . LEU A 1 88 ? 0.052 4.566 2.176 1.00 82.81 88 LEU A CA 1
ATOM 703 C C . LEU A 1 88 ? -0.079 3.044 2.091 1.00 82.81 88 LEU A C 1
ATOM 705 O O . LEU A 1 88 ? -1.123 2.550 1.676 1.00 82.81 88 LEU A O 1
ATOM 709 N N . GLN A 1 89 ? 0.922 2.307 2.565 1.00 87.88 89 GLN A N 1
ATOM 710 C CA . GLN A 1 89 ? 0.903 0.847 2.572 1.00 87.88 89 GLN A CA 1
ATOM 711 C C . GLN A 1 89 ? -0.260 0.302 3.413 1.00 87.88 89 GLN A C 1
ATOM 713 O O . GLN A 1 89 ? -1.026 -0.540 2.949 1.00 87.88 89 GLN A O 1
ATOM 718 N N . GLN A 1 90 ? -0.466 0.846 4.615 1.00 89.50 90 GLN A N 1
ATOM 719 C CA . GLN A 1 90 ? -1.590 0.466 5.477 1.00 89.50 90 GLN A CA 1
ATOM 720 C C . GLN A 1 90 ? -2.951 0.765 4.832 1.00 89.50 90 GLN A C 1
ATOM 722 O O . GLN A 1 90 ? -3.888 -0.018 4.980 1.00 89.50 90 GLN A O 1
ATOM 727 N N . LEU A 1 91 ? -3.078 1.879 4.102 1.00 89.44 91 LEU A N 1
ATOM 728 C CA . LEU A 1 91 ? -4.308 2.197 3.371 1.00 89.44 91 LEU A CA 1
ATOM 729 C C . LEU A 1 91 ? -4.547 1.222 2.208 1.00 89.44 91 LEU A C 1
ATOM 731 O O . LEU A 1 91 ? -5.685 0.799 2.019 1.00 89.44 91 LEU A O 1
ATOM 735 N N . GLN A 1 92 ? -3.496 0.840 1.474 1.00 91.44 92 GLN A N 1
ATOM 736 C CA . GLN A 1 92 ? -3.585 -0.139 0.383 1.00 91.44 92 GLN A CA 1
ATOM 737 C C . GLN A 1 92 ? -4.053 -1.497 0.909 1.00 91.44 92 GLN A C 1
ATOM 739 O O . GLN A 1 92 ? -4.962 -2.115 0.359 1.00 91.44 92 GLN A O 1
ATOM 744 N N . PHE A 1 93 ? -3.463 -1.944 2.015 1.00 94.75 93 PHE A N 1
ATOM 745 C CA . PHE A 1 93 ? -3.799 -3.226 2.626 1.00 94.75 93 PHE A CA 1
ATOM 746 C C . PHE A 1 93 ? -5.201 -3.239 3.208 1.00 94.75 93 PHE A C 1
ATOM 748 O O . PHE A 1 93 ? -5.910 -4.235 3.063 1.00 94.75 93 PHE A O 1
ATOM 755 N N . LYS A 1 94 ? -5.626 -2.127 3.816 1.00 92.62 94 LYS A N 1
ATOM 756 C CA . LYS A 1 94 ? -7.000 -1.988 4.288 1.00 92.62 94 LYS A CA 1
ATOM 757 C C . LYS A 1 94 ? -7.993 -2.097 3.132 1.00 92.62 94 LYS A C 1
ATOM 759 O O . LYS A 1 94 ? -8.963 -2.828 3.278 1.00 92.62 94 LYS A O 1
ATOM 764 N N . LEU A 1 95 ? -7.739 -1.433 2.002 1.00 91.06 95 LEU A N 1
ATOM 765 C CA . LEU A 1 95 ? -8.604 -1.534 0.823 1.00 91.06 95 LEU A CA 1
ATOM 766 C C . LEU A 1 95 ? -8.748 -2.994 0.370 1.00 91.06 95 LEU A C 1
ATOM 768 O O . LEU A 1 95 ? -9.860 -3.503 0.292 1.00 91.06 95 LEU A O 1
ATOM 772 N N . TRP A 1 96 ? -7.633 -3.700 0.171 1.00 95.00 96 TRP A N 1
ATOM 773 C CA . TRP A 1 96 ? -7.663 -5.114 -0.214 1.00 95.00 96 TRP A CA 1
ATOM 774 C C . TRP A 1 96 ? -8.371 -6.004 0.811 1.00 95.00 96 TRP A C 1
ATOM 776 O O . TRP A 1 96 ? -9.096 -6.923 0.439 1.00 95.00 96 TRP A O 1
ATOM 786 N N . PHE A 1 97 ? -8.166 -5.748 2.104 1.00 94.81 97 PHE A N 1
ATOM 787 C CA . PHE A 1 97 ? -8.838 -6.483 3.173 1.00 94.81 97 PHE A CA 1
ATOM 788 C C . PHE A 1 97 ? -10.353 -6.246 3.168 1.00 94.81 97 PHE A C 1
ATOM 790 O O . PHE A 1 97 ? -11.112 -7.212 3.227 1.00 94.81 97 PHE A O 1
ATOM 797 N N . ASP A 1 98 ? -10.792 -4.991 3.042 1.00 91.56 98 ASP A N 1
ATOM 798 C CA . ASP A 1 98 ? -12.210 -4.625 2.956 1.00 91.56 98 ASP A CA 1
ATOM 799 C C . ASP A 1 98 ? -12.873 -5.234 1.699 1.00 91.56 98 ASP A C 1
ATOM 801 O O . ASP A 1 98 ? -14.037 -5.626 1.737 1.00 91.56 98 ASP A O 1
ATOM 805 N N . GLU A 1 99 ? -12.123 -5.381 0.600 1.00 92.38 99 GLU A N 1
ATOM 806 C CA . GLU A 1 99 ? -12.545 -6.073 -0.631 1.00 92.38 99 GLU A CA 1
ATOM 807 C C . GLU A 1 99 ? -12.520 -7.613 -0.526 1.00 92.38 99 GLU A C 1
ATOM 809 O O . GLU A 1 99 ? -12.848 -8.321 -1.485 1.00 92.38 99 GLU A O 1
ATOM 814 N N . GLY A 1 100 ? -12.115 -8.167 0.621 1.00 94.88 100 GLY A N 1
ATOM 815 C CA . GLY A 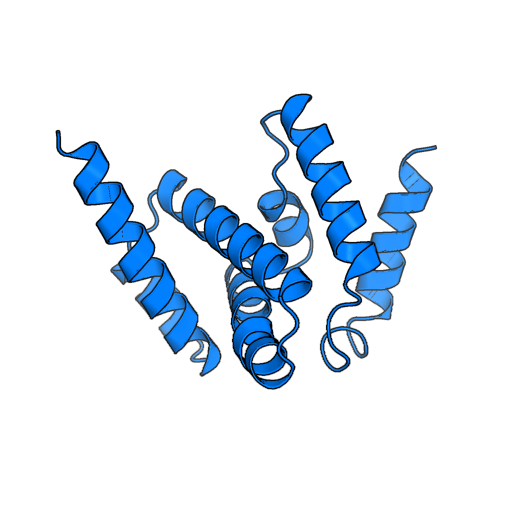1 100 ? -12.054 -9.611 0.848 1.00 94.88 100 GLY A CA 1
ATOM 816 C C . GLY A 1 100 ? -10.930 -10.317 0.083 1.00 94.88 100 GLY A C 1
ATOM 817 O O . GLY A 1 100 ? -11.009 -11.523 -0.183 1.00 94.88 100 GLY A O 1
ATOM 818 N N . VAL A 1 101 ? -9.875 -9.596 -0.302 1.00 96.31 101 VAL A N 1
ATOM 819 C CA . VAL A 1 101 ? -8.672 -10.203 -0.877 1.00 96.31 101 VAL A CA 1
ATOM 820 C C . VAL A 1 101 ? -7.982 -11.026 0.211 1.00 96.31 101 VAL A C 1
ATOM 822 O O . VAL A 1 101 ? -7.609 -10.523 1.261 1.00 96.31 101 VAL A O 1
ATOM 825 N N . LYS A 1 102 ? -7.817 -12.327 -0.027 1.00 96.44 102 LYS A N 1
ATOM 826 C CA . LYS A 1 102 ? -7.072 -13.218 0.871 1.00 96.44 102 LYS A CA 1
ATOM 827 C C . LYS A 1 102 ? -5.592 -13.235 0.505 1.00 96.44 102 LYS A C 1
ATOM 829 O O . LYS A 1 102 ? -5.237 -13.001 -0.653 1.00 96.44 102 LYS A O 1
ATOM 834 N N . THR A 1 103 ? -4.740 -13.570 1.471 1.00 96.12 103 THR A N 1
ATOM 835 C CA . THR A 1 103 ? -3.286 -13.682 1.272 1.00 96.12 103 THR A CA 1
ATOM 836 C C . THR A 1 103 ? -2.939 -14.654 0.139 1.00 96.12 103 THR A C 1
ATOM 838 O O . THR A 1 103 ? -2.158 -14.302 -0.739 1.00 96.12 103 THR A O 1
ATOM 841 N N . ASP A 1 104 ? -3.591 -15.819 0.062 1.00 96.50 104 ASP A N 1
ATOM 842 C CA . ASP A 1 104 ? -3.372 -16.803 -1.009 1.00 96.50 104 ASP A CA 1
ATOM 843 C C . ASP A 1 104 ? -3.790 -16.278 -2.395 1.00 96.50 104 ASP A C 1
ATOM 845 O O . ASP A 1 104 ? -3.109 -16.521 -3.395 1.00 96.50 104 ASP A O 1
ATOM 849 N N . ARG A 1 105 ? -4.896 -15.524 -2.461 1.00 96.31 105 ARG A N 1
ATOM 850 C CA . ARG A 1 105 ? -5.37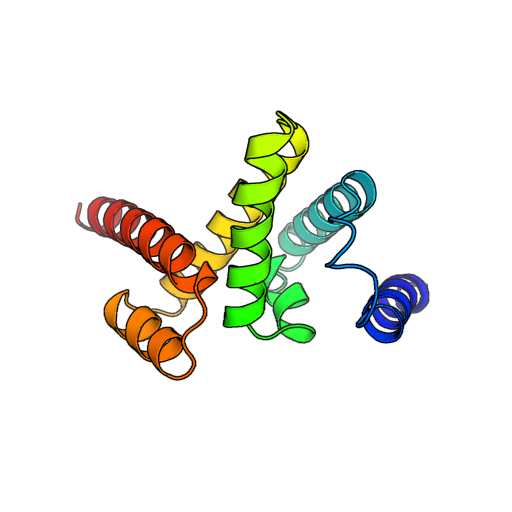9 -14.891 -3.693 1.00 96.31 105 ARG A CA 1
ATOM 851 C C . ARG A 1 105 ? -4.405 -13.820 -4.173 1.00 96.31 105 ARG A C 1
ATOM 853 O O . ARG A 1 105 ? -4.145 -13.751 -5.373 1.00 96.31 105 ARG A O 1
ATOM 860 N N . LEU A 1 106 ? -3.873 -13.000 -3.266 1.00 95.75 106 LEU A N 1
ATOM 861 C CA . LEU A 1 106 ? -2.878 -11.985 -3.610 1.00 95.75 106 LEU A CA 1
ATOM 862 C C . LEU A 1 106 ? -1.584 -12.633 -4.117 1.00 95.75 106 LEU A C 1
ATOM 864 O O . LEU A 1 106 ? -1.110 -12.265 -5.190 1.00 95.75 106 LEU A O 1
ATOM 868 N N . SER A 1 107 ? -1.085 -13.658 -3.418 1.00 95.00 107 SER A N 1
ATOM 869 C CA . SER A 1 107 ? 0.098 -14.420 -3.836 1.00 95.00 107 SER A CA 1
ATOM 870 C C . SER A 1 107 ? -0.059 -15.004 -5.238 1.00 95.00 107 SER A C 1
ATOM 872 O O . SER A 1 107 ? 0.834 -14.855 -6.067 1.00 95.00 107 SER A O 1
ATOM 874 N N . LYS A 1 108 ? -1.217 -15.603 -5.551 1.00 95.44 108 LYS A N 1
ATOM 875 C CA . LYS A 1 108 ? -1.512 -16.127 -6.898 1.00 95.44 108 LYS A CA 1
ATOM 876 C C . LYS A 1 108 ? -1.498 -15.029 -7.967 1.00 95.44 108 LYS A C 1
ATOM 878 O O . LYS A 1 108 ? -0.957 -15.249 -9.046 1.00 95.44 108 LYS A O 1
ATOM 883 N N . ARG A 1 109 ? -2.071 -13.852 -7.679 1.00 94.00 109 ARG A N 1
ATOM 884 C CA . ARG A 1 109 ? -2.073 -12.705 -8.609 1.00 94.00 109 ARG A CA 1
ATOM 885 C C . ARG A 1 109 ? -0.657 -12.205 -8.904 1.00 94.00 109 ARG A C 1
ATOM 887 O O . ARG A 1 109 ? -0.353 -11.935 -10.058 1.00 94.00 109 ARG A O 1
ATOM 894 N N . MET A 1 110 ? 0.190 -12.097 -7.881 1.00 92.81 110 MET A N 1
ATOM 895 C CA . MET A 1 110 ? 1.571 -11.615 -8.022 1.00 92.81 110 MET A CA 1
ATOM 896 C C . MET A 1 110 ? 2.489 -12.645 -8.693 1.00 92.81 110 MET A C 1
ATOM 898 O O . MET A 1 110 ? 3.304 -12.289 -9.537 1.00 92.81 110 MET A O 1
ATOM 902 N N . ALA A 1 111 ? 2.296 -13.938 -8.417 1.00 91.62 111 ALA A N 1
ATOM 903 C CA . ALA A 1 111 ? 3.074 -15.008 -9.043 1.00 91.62 111 ALA A CA 1
ATOM 904 C C . ALA A 1 111 ? 2.862 -15.122 -10.565 1.00 91.62 111 ALA A C 1
ATOM 906 O O . ALA A 1 111 ? 3.735 -15.635 -11.260 1.00 91.62 111 ALA A O 1
ATOM 907 N N . ALA A 1 112 ? 1.728 -14.639 -11.090 1.00 91.38 112 ALA A N 1
ATOM 908 C CA . ALA A 1 112 ? 1.429 -14.685 -12.522 1.00 91.38 112 ALA A CA 1
ATOM 909 C C . ALA A 1 112 ? 2.439 -13.895 -13.373 1.00 91.38 112 ALA A C 1
ATOM 911 O O . ALA A 1 112 ? 2.693 -14.273 -14.510 1.00 91.38 112 ALA A O 1
ATOM 912 N N . ASN A 1 113 ? 3.022 -12.829 -12.815 1.00 87.38 113 ASN A N 1
ATOM 913 C CA . ASN A 1 113 ? 4.096 -12.043 -13.417 1.00 87.38 113 ASN A CA 1
ATOM 914 C C . ASN A 1 113 ? 5.082 -11.664 -12.309 1.00 87.38 113 ASN A C 1
ATOM 916 O O . ASN A 1 113 ? 4.989 -10.568 -11.750 1.00 87.38 113 ASN A O 1
ATOM 920 N N . PHE A 1 114 ? 5.967 -12.608 -11.977 1.00 83.75 114 PHE A N 1
ATOM 921 C CA . PHE A 1 114 ? 6.878 -12.496 -10.841 1.00 83.75 114 PHE A CA 1
ATOM 922 C C . PHE A 1 114 ? 7.730 -11.223 -10.907 1.00 83.75 114 PHE A C 1
ATOM 924 O O . PHE A 1 114 ? 8.507 -11.025 -11.843 1.00 83.75 114 PHE A O 1
ATOM 931 N N . ASP A 1 115 ? 7.622 -10.406 -9.862 1.00 86.75 115 ASP A N 1
ATOM 932 C CA . ASP A 1 115 ? 8.494 -9.272 -9.589 1.00 86.75 115 ASP A CA 1
ATOM 933 C C . ASP A 1 115 ? 9.127 -9.458 -8.205 1.00 86.75 115 ASP A C 1
ATOM 935 O O . ASP A 1 115 ? 8.441 -9.756 -7.229 1.00 86.75 115 ASP A O 1
ATOM 939 N N . MET A 1 116 ? 10.440 -9.255 -8.078 1.00 82.81 116 MET A N 1
ATOM 940 C CA . MET A 1 116 ? 11.132 -9.433 -6.795 1.00 82.81 116 MET A CA 1
ATOM 941 C C . MET A 1 116 ? 10.566 -8.541 -5.673 1.00 82.81 116 MET A C 1
ATOM 943 O O . MET A 1 116 ? 10.620 -8.920 -4.497 1.00 82.81 116 MET A O 1
ATOM 947 N N . ARG A 1 117 ? 9.992 -7.380 -6.028 1.00 84.25 117 ARG A N 1
ATOM 948 C CA . ARG A 1 117 ? 9.349 -6.434 -5.102 1.00 84.25 117 ARG A CA 1
ATOM 949 C C . ARG A 1 117 ? 8.104 -7.034 -4.442 1.00 84.25 117 ARG A C 1
ATOM 951 O O . ARG A 1 117 ? 7.760 -6.620 -3.334 1.00 84.25 117 ARG A O 1
ATOM 958 N N . ASP A 1 118 ? 7.482 -8.036 -5.066 1.00 89.12 118 ASP A N 1
ATOM 959 C CA . ASP A 1 118 ? 6.279 -8.699 -4.552 1.00 89.12 118 ASP A CA 1
ATOM 960 C C . ASP A 1 118 ? 6.543 -9.406 -3.224 1.00 89.12 118 ASP A C 1
ATOM 962 O O . ASP A 1 118 ? 5.686 -9.397 -2.346 1.00 89.12 118 ASP A O 1
ATOM 966 N N . THR A 1 119 ? 7.753 -9.940 -3.021 1.00 88.25 119 THR A N 1
ATOM 967 C CA . THR A 1 119 ? 8.116 -10.673 -1.796 1.00 88.25 119 THR A CA 1
ATOM 968 C C . THR A 1 119 ? 7.826 -9.857 -0.539 1.00 88.25 119 THR A C 1
ATOM 970 O O . THR A 1 119 ? 7.179 -10.344 0.387 1.00 88.25 119 THR A O 1
ATOM 973 N N . LYS A 1 120 ? 8.261 -8.591 -0.510 1.00 86.75 120 LYS A N 1
ATOM 974 C CA . LYS A 1 120 ? 8.045 -7.728 0.654 1.00 86.75 120 LYS A CA 1
ATOM 975 C C . LYS A 1 120 ? 6.576 -7.342 0.809 1.00 86.75 120 LYS A C 1
ATOM 977 O O . LYS A 1 120 ? 6.065 -7.354 1.923 1.00 86.75 120 LYS A O 1
ATOM 982 N N . VAL A 1 121 ? 5.894 -7.043 -0.296 1.00 91.00 121 VAL A N 1
ATOM 983 C CA . VAL A 1 121 ? 4.470 -6.687 -0.263 1.00 91.00 121 VAL A CA 1
ATOM 984 C C . VAL A 1 121 ? 3.630 -7.842 0.286 1.00 91.00 121 VAL A C 1
ATOM 986 O O . VAL A 1 121 ? 2.758 -7.612 1.120 1.00 91.00 121 VAL A O 1
ATOM 989 N N . LEU A 1 122 ? 3.916 -9.078 -0.132 1.00 93.50 122 LEU A N 1
ATOM 990 C CA . LEU A 1 122 ? 3.221 -10.278 0.335 1.00 93.50 122 LEU A CA 1
ATOM 991 C C . LEU A 1 122 ? 3.447 -10.538 1.827 1.00 93.50 122 LEU A C 1
ATOM 993 O O . LEU A 1 122 ? 2.483 -10.833 2.532 1.00 93.50 122 LEU A O 1
ATOM 997 N N . LEU A 1 123 ? 4.688 -10.400 2.309 1.00 92.06 123 LEU A N 1
ATOM 998 C CA . LEU A 1 123 ? 5.014 -10.548 3.732 1.00 92.06 123 LEU A CA 1
ATOM 999 C C . LEU A 1 123 ? 4.287 -9.500 4.583 1.00 92.06 123 LEU A C 1
ATOM 1001 O O . LEU A 1 123 ? 3.562 -9.855 5.511 1.00 92.06 123 LEU A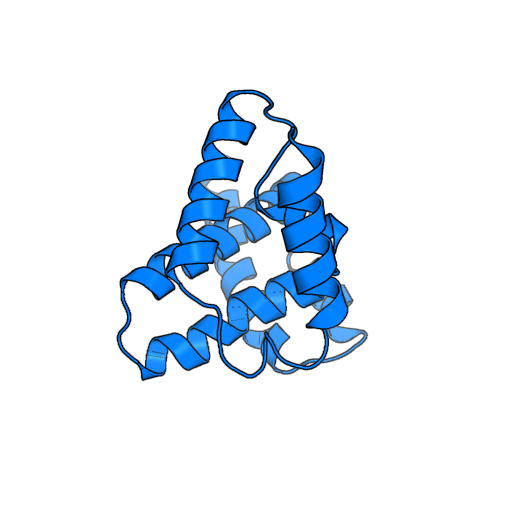 O 1
ATOM 1005 N N . ASP A 1 124 ? 4.403 -8.223 4.216 1.00 92.31 124 ASP A N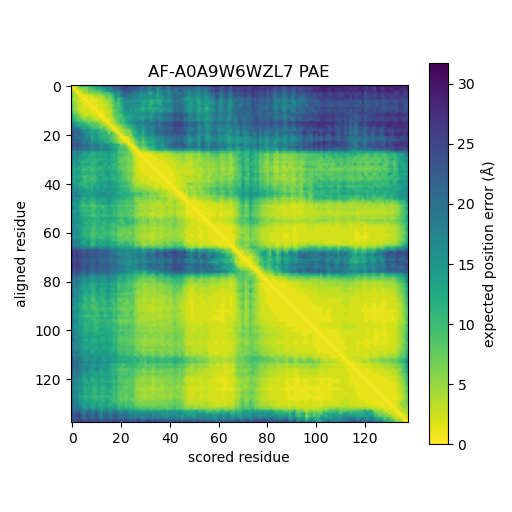 1
ATOM 1006 C CA . ASP A 1 124 ? 3.783 -7.136 4.978 1.00 92.31 124 ASP A CA 1
ATOM 1007 C C . ASP A 1 124 ? 2.243 -7.244 4.960 1.00 92.31 124 ASP A C 1
ATOM 1009 O O . ASP A 1 124 ? 1.578 -6.954 5.960 1.0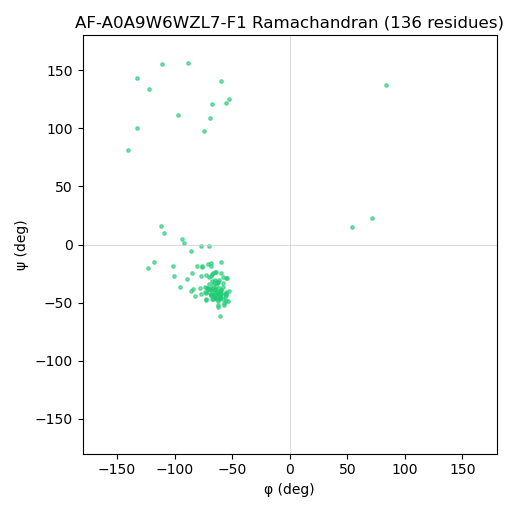0 92.31 124 ASP A O 1
ATOM 1013 N N . TYR A 1 125 ? 1.656 -7.685 3.839 1.00 95.44 125 TYR A N 1
ATOM 1014 C CA . TYR A 1 125 ? 0.212 -7.899 3.748 1.00 95.44 125 TYR A CA 1
ATOM 1015 C C . TYR A 1 125 ? -0.256 -9.091 4.584 1.00 95.44 125 TYR A C 1
ATOM 1017 O O . TYR A 1 125 ? -1.314 -9.022 5.205 1.00 95.44 125 TYR A O 1
ATOM 1025 N N . HIS A 1 126 ? 0.519 -10.176 4.630 1.00 95.62 126 HIS A N 1
ATOM 1026 C CA . HIS A 1 126 ? 0.218 -11.328 5.475 1.00 95.62 126 HIS A CA 1
ATOM 1027 C C . HIS A 1 126 ? 0.183 -10.943 6.962 1.00 95.62 126 HIS A C 1
ATOM 1029 O O . HIS A 1 126 ? -0.774 -11.282 7.665 1.00 95.62 126 HIS A O 1
ATOM 1035 N N . ASP A 1 127 ? 1.167 -10.168 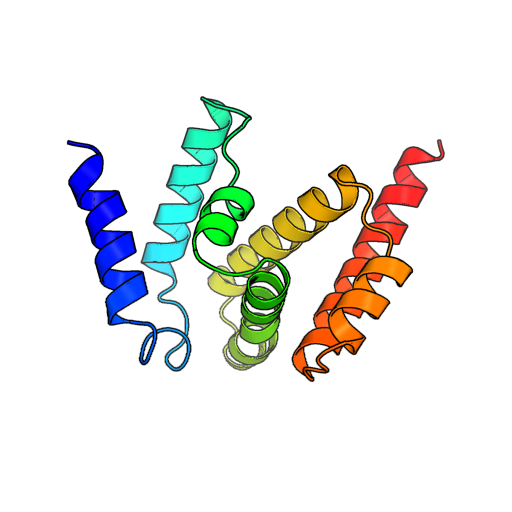7.422 1.00 94.75 127 ASP A N 1
ATOM 1036 C CA . ASP A 1 127 ? 1.216 -9.666 8.798 1.00 94.75 127 ASP A CA 1
ATOM 1037 C C . ASP A 1 127 ? 0.023 -8.754 9.107 1.00 94.75 127 ASP A C 1
ATOM 1039 O O . ASP A 1 127 ? -0.650 -8.915 10.132 1.00 94.75 127 ASP A O 1
ATOM 1043 N N . PHE A 1 128 ? -0.299 -7.838 8.187 1.00 95.00 128 PHE A N 1
ATOM 1044 C CA . PHE A 1 128 ? -1.490 -6.998 8.285 1.00 95.00 128 PHE A CA 1
ATOM 1045 C C . PHE A 1 128 ? -2.769 -7.840 8.383 1.00 95.00 128 PHE A C 1
ATOM 1047 O O . PHE A 1 128 ? -3.588 -7.613 9.278 1.00 95.00 128 PHE A O 1
ATOM 1054 N N . PHE A 1 129 ? -2.950 -8.808 7.484 1.00 96.44 129 PHE A N 1
ATOM 1055 C CA . PHE A 1 129 ? -4.156 -9.627 7.386 1.00 96.44 129 PHE A CA 1
ATOM 1056 C C . PHE A 1 129 ? -4.400 -10.417 8.676 1.00 96.44 129 PHE A C 1
ATOM 1058 O O . PHE A 1 129 ? -5.511 -10.406 9.214 1.00 96.44 129 PHE A O 1
ATOM 1065 N N . ASN A 1 130 ? -3.357 -11.048 9.218 1.00 95.25 130 ASN A N 1
ATOM 1066 C CA . ASN A 1 130 ? -3.450 -11.816 10.459 1.00 95.25 130 ASN A CA 1
ATOM 1067 C C . ASN A 1 130 ? -3.771 -10.921 11.659 1.00 95.25 130 ASN A C 1
ATOM 1069 O O . ASN A 1 130 ? -4.659 -11.245 12.451 1.00 95.25 130 ASN A O 1
ATOM 1073 N N . ALA A 1 131 ? -3.116 -9.760 11.760 1.00 94.88 131 ALA A N 1
ATOM 1074 C CA . ALA A 1 131 ? -3.361 -8.811 12.841 1.00 94.88 131 ALA A CA 1
ATOM 1075 C C . ALA A 1 131 ? -4.803 -8.269 12.852 1.00 94.88 131 ALA A C 1
ATOM 1077 O O . ALA A 1 131 ? -5.333 -7.982 13.924 1.00 94.88 131 ALA A O 1
ATOM 1078 N N . HIS A 1 132 ? -5.443 -8.123 11.688 1.00 91.75 132 HIS A N 1
ATOM 1079 C CA . HIS A 1 132 ? -6.818 -7.614 11.585 1.00 91.75 132 HIS A CA 1
ATOM 1080 C C . HIS A 1 132 ? -7.874 -8.717 11.667 1.00 91.75 132 HIS A C 1
ATOM 1082 O O . HIS A 1 132 ? -8.952 -8.481 12.204 1.00 91.75 132 HIS A O 1
ATOM 1088 N N . THR A 1 133 ? -7.555 -9.935 11.229 1.00 90.25 133 THR A N 1
ATOM 1089 C CA . THR A 1 133 ? -8.445 -11.090 11.409 1.00 90.25 133 THR A CA 1
ATOM 1090 C C . THR A 1 133 ? -8.555 -11.470 12.886 1.00 90.25 133 THR A C 1
ATOM 1092 O O . THR A 1 133 ? -9.659 -11.664 13.384 1.00 90.25 133 THR A O 1
ATOM 1095 N N . ALA A 1 134 ? -7.435 -11.493 13.620 1.00 80.94 134 ALA A N 1
ATOM 1096 C CA . ALA A 1 134 ? -7.425 -11.826 15.047 1.00 80.94 134 ALA A CA 1
ATOM 1097 C C . ALA A 1 134 ? -8.211 -10.825 15.915 1.00 80.94 134 ALA A C 1
ATOM 1099 O O . ALA A 1 134 ? -8.810 -11.215 16.911 1.00 80.94 134 ALA A O 1
ATOM 1100 N N . ARG A 1 135 ? -8.241 -9.540 15.535 1.00 74.12 135 ARG A N 1
ATOM 1101 C CA . ARG A 1 135 ? -9.011 -8.504 16.249 1.00 74.12 135 ARG A CA 1
ATOM 1102 C C . ARG A 1 135 ? -10.520 -8.602 16.039 1.00 74.12 135 ARG A C 1
ATOM 1104 O O . ARG A 1 135 ? -11.255 -8.140 16.896 1.00 74.12 135 ARG A O 1
ATOM 1111 N N . ASN A 1 136 ? -10.964 -9.173 14.921 1.00 62.66 136 ASN A N 1
ATOM 1112 C CA . ASN A 1 136 ? -12.385 -9.309 14.587 1.00 62.66 136 ASN A CA 1
ATOM 1113 C C . ASN A 1 136 ? -12.983 -10.650 15.062 1.00 62.66 136 ASN A C 1
ATOM 1115 O O . ASN A 1 136 ? -14.141 -10.934 14.773 1.00 62.66 136 ASN A O 1
ATOM 1119 N N . ALA A 1 137 ? -12.186 -11.496 15.725 1.00 62.84 137 ALA A N 1
ATOM 1120 C CA . ALA A 1 137 ? -12.583 -12.822 16.201 1.00 62.84 137 ALA A CA 1
ATOM 1121 C C . ALA A 1 137 ? -13.085 -12.840 17.665 1.00 62.84 137 ALA A C 1
ATOM 1123 O O . ALA A 1 137 ? -13.370 -13.917 18.188 1.00 62.84 137 ALA A O 1
ATOM 1124 N N . PHE A 1 138 ? -13.195 -11.671 18.305 1.00 41.47 138 PHE A N 1
ATOM 1125 C CA . PHE A 1 138 ? -13.686 -11.452 19.672 1.00 41.47 138 PHE A CA 1
ATOM 1126 C C . PHE A 1 138 ? -14.722 -10.326 19.683 1.00 41.47 138 PHE A C 1
ATOM 1128 O O . PHE A 1 138 ? -15.542 -10.307 20.627 1.00 41.47 138 PHE A O 1
#

Secondary structure (DSSP, 8-state):
--HHHHHHHHHHHHHTTTTTTTS---HHHHHHHHHHHHHHHTT-TT--HHHHHHTTS-HHHHHHHHHHHHHHHHHTT-HHHHHHHHHHHHHHHHHHHHTT--HHHHHHHHHTT--TTHHHHHHHHHHHHHHHHHHT--

Foldseek 3Di:
DVCPVVVVVVVCLVVCVPPALVVDHPLPVLVVVQVVQVVVCVVPVVGDPLVVVCVRDPLLVVLLSLQVVCVVCVVVVPPSSVVSSVVNLLSSLVVCVVVVNDLVNLVVVCVVPPDPSVVRSSVVSVVVNVVVVVVVPD

Organism: NCBI:txid2077276

Sequence (138 aa):
MFSNFLDSIRRVTSSLKGEWWERGFPTPALTTWISYVTKLNKKDPRVTVISELERIIDSLELARQIGAPMVRAALDKDTGTKKVVDRLQQLQFKLWFDEGVKTDRLSKRMAANFDMRDTKVLLDYHDFFNAHTARNAF

Mean predicted aligned error: 9.7 Å